Protein AF-A0A1R1PKM6-F1 (afdb_monomer_lite)

Sequence (106 aa):
MMPEAIITWILYLNENGIKTEGIFRRSPASSKLREAKEEFDCEIGSMDCEELGGVHVIAVLLKMFFKELQIAIFDKNVYEVLKGQQKAKIAGVDILVWPASQYSPA

pLDDT: mean 77.48, std 17.49, range [36.0, 94.31]

Structure (mmCIF, N/CA/C/O backbone):
data_AF-A0A1R1PKM6-F1
#
_entry.id   AF-A0A1R1PKM6-F1
#
loop_
_atom_site.group_PDB
_atom_site.id
_atom_site.type_symbol
_atom_site.label_atom_id
_atom_site.label_alt_id
_atom_site.label_comp_id
_atom_site.label_asym_id
_atom_site.label_entity_id
_atom_site.label_seq_id
_atom_site.pdbx_PDB_ins_code
_atom_site.Cartn_x
_atom_site.Cartn_y
_atom_site.Cartn_z
_atom_site.occupancy
_atom_site.B_iso_or_equiv
_atom_site.auth_seq_id
_atom_site.auth_comp_id
_atom_site.auth_asym_id
_atom_site.auth_atom_id
_atom_site.pdbx_PDB_model_num
ATOM 1 N N . MET A 1 1 ? -17.433 -5.806 -3.061 1.00 55.94 1 MET A N 1
ATOM 2 C CA . MET A 1 1 ? -16.529 -6.287 -4.126 1.00 55.94 1 MET A CA 1
ATOM 3 C C . MET A 1 1 ? -15.174 -5.643 -3.879 1.00 55.94 1 MET A C 1
ATOM 5 O O . MET A 1 1 ? -15.161 -4.453 -3.594 1.00 55.94 1 MET A O 1
ATOM 9 N N . MET A 1 2 ? -14.084 -6.412 -3.851 1.00 72.25 2 MET A N 1
ATOM 10 C CA . MET A 1 2 ? -12.731 -5.870 -3.652 1.00 72.25 2 MET A CA 1
ATOM 11 C C . MET A 1 2 ? -12.191 -5.367 -5.002 1.00 72.25 2 MET A C 1
ATOM 13 O O . MET A 1 2 ? -12.433 -6.057 -5.993 1.00 72.25 2 MET A O 1
ATOM 17 N N . PRO A 1 3 ? -11.505 -4.209 -5.076 1.00 84.75 3 PRO A N 1
ATOM 18 C CA . PRO A 1 3 ? -10.915 -3.747 -6.332 1.00 84.75 3 PRO A CA 1
ATOM 19 C C . PRO A 1 3 ? -9.849 -4.728 -6.839 1.00 84.75 3 PRO A C 1
ATOM 21 O O . PRO A 1 3 ? -9.065 -5.248 -6.043 1.00 84.75 3 PRO A O 1
ATOM 24 N N . GLU A 1 4 ? -9.804 -4.962 -8.151 1.00 84.81 4 GLU A N 1
ATOM 25 C CA . GLU A 1 4 ? -8.897 -5.933 -8.786 1.00 84.81 4 GLU A CA 1
ATOM 26 C C . GLU A 1 4 ? -7.422 -5.625 -8.500 1.00 84.81 4 GLU A C 1
ATOM 28 O O . GLU A 1 4 ? -6.670 -6.516 -8.115 1.00 84.81 4 GLU A O 1
ATOM 33 N N . ALA A 1 5 ? -7.042 -4.347 -8.548 1.00 84.94 5 ALA A N 1
ATOM 34 C CA . ALA A 1 5 ? -5.700 -3.884 -8.204 1.00 84.94 5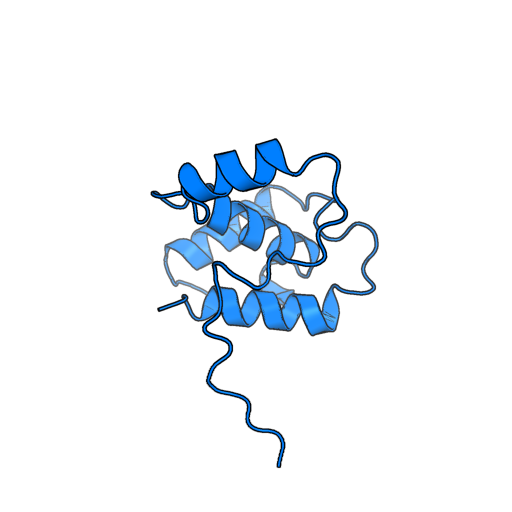 ALA A CA 1
ATOM 35 C C . ALA A 1 5 ? -5.233 -4.368 -6.819 1.00 84.94 5 ALA A C 1
ATOM 37 O O . ALA A 1 5 ? -4.087 -4.776 -6.658 1.00 84.94 5 ALA A O 1
ATOM 38 N N . ILE A 1 6 ? -6.129 -4.396 -5.823 1.00 88.19 6 ILE A N 1
ATOM 39 C CA . ILE A 1 6 ? -5.791 -4.853 -4.466 1.00 88.19 6 ILE A CA 1
ATOM 40 C C . ILE A 1 6 ? -5.471 -6.347 -4.462 1.00 88.19 6 ILE A C 1
ATOM 42 O O . ILE A 1 6 ? -4.527 -6.772 -3.797 1.00 88.19 6 ILE A O 1
ATOM 46 N N . ILE A 1 7 ? -6.232 -7.142 -5.217 1.00 90.00 7 ILE A N 1
ATOM 47 C CA . ILE A 1 7 ? -5.992 -8.582 -5.357 1.00 90.00 7 ILE A CA 1
ATOM 48 C C . ILE A 1 7 ? -4.629 -8.807 -6.020 1.00 90.00 7 ILE A C 1
ATOM 50 O O . ILE A 1 7 ? -3.814 -9.563 -5.490 1.00 90.00 7 ILE A O 1
ATOM 54 N N . THR A 1 8 ? -4.347 -8.094 -7.112 1.00 90.56 8 THR A N 1
ATOM 55 C CA . THR A 1 8 ? -3.063 -8.150 -7.825 1.00 90.56 8 THR A CA 1
ATOM 56 C C . THR A 1 8 ? -1.890 -7.808 -6.910 1.00 90.56 8 THR A C 1
ATOM 58 O O . THR A 1 8 ? -0.912 -8.553 -6.850 1.00 90.56 8 THR A O 1
ATOM 61 N N . TRP A 1 9 ? -2.000 -6.739 -6.120 1.00 91.94 9 TRP A N 1
ATOM 62 C CA . TRP A 1 9 ? -0.960 -6.338 -5.171 1.00 91.94 9 TRP A CA 1
ATOM 63 C C . TRP A 1 9 ? -0.712 -7.384 -4.085 1.00 91.94 9 TRP A C 1
ATOM 65 O O . TRP A 1 9 ? 0.438 -7.643 -3.730 1.00 91.94 9 TRP A O 1
ATOM 75 N N . ILE A 1 10 ? -1.773 -7.999 -3.556 1.00 92.62 10 ILE A N 1
ATOM 76 C CA . ILE A 1 10 ? -1.653 -9.057 -2.545 1.00 92.62 10 ILE A CA 1
ATOM 77 C C . ILE A 1 10 ? -0.939 -10.276 -3.132 1.00 92.62 10 ILE A C 1
ATOM 79 O O . ILE A 1 10 ? -0.022 -10.800 -2.498 1.00 92.62 10 ILE A O 1
ATOM 83 N N . LEU A 1 11 ? -1.323 -10.705 -4.337 1.00 93.06 11 LEU A N 1
ATOM 84 C CA . LEU A 1 11 ? -0.686 -11.829 -5.026 1.00 93.06 11 LEU A CA 1
ATOM 85 C C . LEU A 1 11 ? 0.793 -11.541 -5.300 1.00 93.06 11 LEU A C 1
ATOM 87 O O . LEU A 1 11 ? 1.653 -12.336 -4.925 1.00 93.06 11 LEU A O 1
ATOM 91 N N . TYR A 1 12 ? 1.099 -10.357 -5.827 1.00 93.56 12 TYR A N 1
ATOM 92 C CA . TYR A 1 12 ? 2.470 -9.933 -6.089 1.00 93.56 12 TYR A CA 1
ATOM 93 C C . TYR A 1 12 ? 3.335 -9.901 -4.817 1.00 93.56 12 TYR A C 1
ATOM 95 O O . TYR A 1 12 ? 4.473 -10.376 -4.820 1.00 93.56 12 TYR A O 1
ATOM 103 N N . LEU A 1 13 ? 2.806 -9.388 -3.700 1.00 93.31 13 LEU A N 1
ATOM 104 C CA . LEU A 1 13 ? 3.513 -9.380 -2.414 1.00 93.31 13 LEU A CA 1
ATOM 105 C C . LEU A 1 13 ? 3.687 -10.786 -1.830 1.00 93.31 13 LEU A C 1
ATOM 107 O O . LEU A 1 13 ? 4.698 -11.052 -1.177 1.00 93.31 13 LEU A O 1
ATOM 111 N N . ASN A 1 14 ? 2.729 -11.681 -2.057 1.00 93.75 14 ASN A N 1
ATOM 112 C CA . ASN A 1 14 ? 2.827 -13.071 -1.629 1.00 93.75 14 ASN A CA 1
ATOM 113 C C . ASN A 1 14 ? 3.897 -13.841 -2.423 1.00 93.75 14 ASN A C 1
ATOM 115 O O . ASN A 1 14 ? 4.619 -14.659 -1.859 1.00 93.75 14 ASN A O 1
ATOM 119 N N . GLU A 1 15 ? 4.041 -13.557 -3.714 1.00 94.31 15 GLU A N 1
ATOM 120 C CA . GLU A 1 15 ? 5.045 -14.201 -4.564 1.00 94.31 15 GLU A CA 1
ATOM 121 C C . GLU A 1 15 ? 6.450 -13.620 -4.344 1.00 94.31 15 GLU A C 1
ATOM 123 O O . GLU A 1 15 ? 7.416 -14.370 -4.180 1.00 94.31 15 GLU A O 1
ATOM 128 N N . ASN A 1 16 ? 6.567 -12.290 -4.266 1.00 93.12 16 ASN A N 1
ATOM 129 C CA . ASN A 1 16 ? 7.858 -11.594 -4.319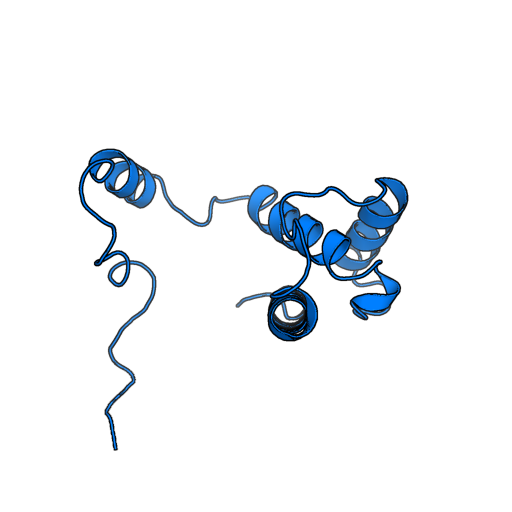 1.00 93.12 16 ASN A CA 1
ATOM 130 C C . ASN A 1 16 ? 8.297 -10.988 -2.976 1.00 93.12 16 ASN A C 1
ATOM 132 O O . ASN A 1 16 ? 9.490 -10.822 -2.730 1.00 93.12 16 ASN A O 1
ATOM 136 N N . GLY A 1 17 ? 7.353 -10.665 -2.086 1.00 89.75 17 GLY A N 1
ATOM 137 C CA . GLY A 1 17 ? 7.596 -9.885 -0.865 1.00 89.75 17 GLY A CA 1
ATOM 138 C C . GLY A 1 17 ? 7.909 -10.697 0.397 1.00 89.75 17 GLY A C 1
ATOM 139 O O . GLY A 1 17 ? 8.455 -10.147 1.354 1.00 89.75 17 GLY A O 1
ATOM 140 N N . ILE A 1 18 ? 7.603 -12.000 0.427 1.00 91.75 18 ILE A N 1
ATOM 141 C CA . ILE A 1 18 ? 7.696 -12.837 1.645 1.00 91.75 18 ILE A CA 1
ATOM 142 C C . ILE A 1 18 ? 9.127 -12.941 2.186 1.00 91.75 18 ILE A C 1
ATOM 144 O O . ILE A 1 18 ? 9.338 -12.982 3.398 1.00 91.75 18 ILE A O 1
ATOM 148 N N . LYS A 1 19 ? 10.123 -12.974 1.295 1.00 91.25 19 LYS A N 1
ATOM 149 C CA . LYS A 1 19 ? 11.548 -13.055 1.662 1.00 91.25 19 LYS A CA 1
ATOM 150 C C . LYS A 1 19 ? 12.233 -11.685 1.688 1.00 91.25 19 LYS A C 1
ATOM 152 O O . LYS A 1 19 ? 13.426 -11.610 1.980 1.00 91.25 19 LYS A O 1
ATOM 157 N N . THR A 1 20 ? 11.512 -10.606 1.384 1.00 91.50 20 THR A N 1
ATOM 158 C CA . THR A 1 20 ? 12.077 -9.257 1.313 1.00 91.50 20 THR A CA 1
ATOM 159 C C . THR A 1 20 ? 12.279 -8.681 2.711 1.00 91.50 20 THR A C 1
ATOM 161 O O . THR A 1 20 ? 11.340 -8.514 3.493 1.00 91.50 20 THR A O 1
ATOM 164 N N . GLU A 1 21 ? 13.520 -8.314 3.029 1.00 91.25 21 GLU A N 1
ATOM 165 C CA . GLU A 1 21 ? 13.848 -7.737 4.328 1.00 91.25 21 GLU A CA 1
ATOM 166 C C . GLU A 1 21 ? 13.139 -6.389 4.543 1.00 91.25 21 GLU A C 1
ATOM 168 O O . GLU A 1 21 ? 13.276 -5.440 3.770 1.00 91.25 21 GLU A O 1
ATOM 173 N N . GLY A 1 22 ? 12.400 -6.275 5.647 1.00 90.69 22 GLY A N 1
ATOM 174 C CA . GLY A 1 22 ? 11.723 -5.030 5.999 1.00 90.69 22 GLY A CA 1
ATOM 175 C C . GLY A 1 22 ? 10.528 -4.697 5.106 1.00 90.69 22 GLY A C 1
ATOM 176 O O . GLY A 1 22 ? 10.155 -3.523 5.030 1.00 90.69 22 GLY A O 1
ATOM 177 N N . ILE A 1 23 ? 9.909 -5.693 4.463 1.00 91.00 23 ILE A N 1
ATOM 178 C CA . ILE A 1 23 ? 8.591 -5.541 3.838 1.00 91.00 23 ILE A CA 1
ATOM 179 C C . ILE A 1 23 ? 7.590 -4.949 4.847 1.00 91.00 23 ILE A C 1
ATOM 181 O O . ILE A 1 23 ? 7.656 -5.230 6.044 1.00 91.00 23 ILE A O 1
ATOM 185 N N . PHE A 1 24 ? 6.740 -4.023 4.395 1.00 90.62 24 PHE A N 1
ATOM 186 C CA . PHE A 1 24 ? 5.863 -3.166 5.217 1.00 90.62 24 PHE A CA 1
ATOM 187 C C . PHE A 1 24 ? 6.542 -2.226 6.239 1.00 90.62 24 PHE A C 1
ATOM 189 O O . PHE A 1 24 ? 5.878 -1.292 6.704 1.00 90.62 24 PHE A O 1
ATOM 196 N N . ARG A 1 25 ? 7.834 -2.400 6.557 1.00 90.19 25 ARG A N 1
ATOM 197 C CA . ARG A 1 25 ? 8.601 -1.565 7.505 1.00 90.19 25 ARG A CA 1
ATOM 198 C C . ARG A 1 25 ? 9.384 -0.445 6.819 1.00 90.19 25 ARG A C 1
ATOM 200 O O . ARG A 1 25 ? 9.414 0.670 7.330 1.00 90.19 25 ARG A O 1
ATOM 207 N N . ARG A 1 26 ? 10.054 -0.745 5.704 1.00 86.31 26 ARG A N 1
ATOM 208 C CA . ARG A 1 26 ? 10.868 0.217 4.948 1.00 86.31 26 ARG A CA 1
ATOM 209 C C . ARG A 1 26 ? 9.977 1.031 4.011 1.00 86.31 26 ARG A C 1
ATOM 211 O O . ARG A 1 26 ? 9.150 0.461 3.304 1.00 86.31 26 ARG A O 1
ATOM 218 N N . SER A 1 27 ? 10.159 2.349 4.018 1.00 79.62 27 SER A N 1
ATOM 219 C CA . SER A 1 27 ? 9.457 3.254 3.109 1.00 79.62 27 SER A CA 1
ATOM 220 C C . SER A 1 27 ? 10.257 3.427 1.813 1.00 79.62 27 SER A C 1
ATOM 222 O O . SER A 1 27 ? 11.463 3.673 1.889 1.00 79.62 27 SER A O 1
ATOM 224 N N . PRO A 1 28 ? 9.618 3.312 0.640 1.00 84.62 28 PRO A N 1
ATOM 225 C CA . PRO A 1 28 ? 10.237 3.613 -0.645 1.00 84.62 28 PRO A CA 1
ATOM 226 C C . PRO A 1 28 ? 10.404 5.132 -0.832 1.00 84.62 28 PRO A C 1
ATOM 228 O O . PRO A 1 28 ? 9.957 5.932 -0.006 1.00 84.62 28 PRO A O 1
ATOM 231 N N . ALA A 1 29 ? 11.027 5.537 -1.941 1.00 85.69 29 ALA A N 1
ATOM 232 C CA . ALA A 1 29 ? 11.116 6.944 -2.325 1.00 85.69 29 ALA A CA 1
ATOM 233 C C . ALA A 1 29 ? 9.716 7.572 -2.473 1.00 85.69 29 ALA A C 1
ATOM 235 O O . ALA A 1 29 ? 8.833 7.002 -3.115 1.00 85.69 29 ALA A O 1
ATOM 236 N N . SER A 1 30 ? 9.526 8.765 -1.902 1.00 83.62 30 SER A N 1
ATOM 237 C CA . SER A 1 30 ? 8.227 9.452 -1.864 1.00 83.62 30 SER A CA 1
ATOM 238 C C . SER A 1 30 ? 7.702 9.863 -3.242 1.00 83.62 30 SER A C 1
ATOM 240 O O . SER A 1 30 ? 6.491 9.929 -3.422 1.00 83.62 30 SER A O 1
ATOM 242 N N . SER A 1 31 ? 8.586 10.108 -4.216 1.00 86.81 31 SER A N 1
ATOM 243 C CA . SER A 1 31 ? 8.206 10.436 -5.595 1.00 86.81 31 SER A CA 1
ATOM 244 C C . SER A 1 31 ? 7.511 9.267 -6.292 1.00 86.81 31 SER A C 1
ATOM 246 O O . SER A 1 31 ? 6.393 9.440 -6.764 1.00 86.81 31 SER A O 1
ATOM 248 N N . LYS A 1 32 ? 8.126 8.077 -6.271 1.00 85.81 32 LYS A N 1
ATOM 249 C CA . LYS A 1 32 ? 7.559 6.855 -6.867 1.00 85.81 32 LYS A CA 1
ATOM 250 C C . LYS A 1 32 ? 6.251 6.440 -6.209 1.00 85.81 32 LYS A C 1
ATOM 252 O O . LYS A 1 32 ? 5.327 6.014 -6.881 1.00 85.81 32 LYS A O 1
ATOM 257 N N . LEU A 1 33 ? 6.158 6.591 -4.888 1.00 89.19 33 LEU A N 1
ATOM 258 C CA . LEU A 1 33 ? 4.924 6.281 -4.171 1.00 89.19 33 LEU A CA 1
ATOM 259 C C . LEU A 1 33 ? 3.764 7.193 -4.595 1.00 89.19 33 LEU A C 1
ATOM 261 O O . LEU A 1 33 ? 2.631 6.731 -4.667 1.00 89.19 33 LEU A O 1
ATOM 265 N N . ARG A 1 34 ? 4.036 8.480 -4.850 1.00 89.06 34 ARG A N 1
ATOM 266 C CA . ARG A 1 34 ? 3.011 9.424 -5.307 1.00 89.06 34 ARG A CA 1
ATOM 267 C C . ARG A 1 34 ? 2.547 9.096 -6.723 1.00 89.06 34 ARG A C 1
ATOM 269 O O . ARG A 1 34 ? 1.348 9.028 -6.936 1.00 89.06 34 ARG A O 1
ATOM 276 N N . GLU A 1 35 ? 3.484 8.861 -7.636 1.00 88.62 35 GLU A N 1
ATOM 277 C CA . GLU A 1 35 ? 3.199 8.457 -9.020 1.00 88.62 35 GLU A CA 1
ATOM 278 C C . GLU A 1 35 ? 2.342 7.186 -9.055 1.00 88.62 35 GLU A C 1
ATOM 280 O O . GLU A 1 35 ? 1.237 7.197 -9.584 1.00 88.62 35 GLU A O 1
ATOM 285 N N . ALA A 1 36 ? 2.760 6.144 -8.334 1.00 88.19 36 ALA A N 1
ATOM 286 C CA . ALA A 1 36 ? 2.017 4.891 -8.271 1.00 88.19 36 ALA A CA 1
ATOM 287 C C . ALA A 1 36 ? 0.620 5.030 -7.629 1.00 88.19 36 ALA A C 1
ATOM 289 O O . ALA A 1 36 ? -0.296 4.270 -7.944 1.00 88.19 36 ALA A O 1
ATOM 290 N N . LYS A 1 37 ? 0.434 6.004 -6.725 1.00 88.50 37 LYS A N 1
ATOM 291 C CA . LYS A 1 37 ? -0.885 6.330 -6.169 1.00 88.50 37 LYS A CA 1
ATOM 292 C C . LYS A 1 37 ? -1.762 7.049 -7.194 1.00 88.50 37 LYS A C 1
ATOM 294 O O . LYS A 1 37 ? -2.937 6.726 -7.295 1.00 88.50 37 LYS A O 1
ATOM 299 N N . GLU A 1 38 ? -1.208 8.010 -7.928 1.00 88.75 38 GLU A N 1
ATOM 300 C CA . GLU A 1 38 ? -1.923 8.741 -8.982 1.00 88.75 38 GLU A CA 1
ATOM 301 C C . GLU A 1 38 ? -2.382 7.788 -10.096 1.00 88.75 38 GLU A C 1
ATOM 303 O O . GLU A 1 38 ? -3.531 7.867 -10.526 1.00 88.75 38 GLU A O 1
ATOM 308 N N . GLU A 1 39 ? -1.539 6.828 -10.489 1.00 86.38 39 GLU A N 1
ATOM 309 C CA . GLU A 1 39 ? -1.906 5.787 -11.459 1.00 86.38 39 GLU A CA 1
ATOM 310 C C . GLU A 1 39 ? -3.075 4.919 -10.972 1.00 86.38 39 GLU A C 1
ATOM 312 O O . GLU A 1 39 ? -4.019 4.654 -11.721 1.00 86.38 39 GLU A O 1
ATOM 317 N N . PHE A 1 40 ? -3.060 4.531 -9.692 1.00 84.62 40 PHE A N 1
ATOM 318 C CA . PHE A 1 40 ? -4.160 3.791 -9.073 1.00 84.62 40 PHE A CA 1
ATOM 319 C C . PHE A 1 40 ? -5.449 4.622 -8.970 1.00 84.62 40 PHE A C 1
ATOM 321 O O . PHE A 1 40 ? -6.516 4.133 -9.330 1.00 84.62 40 PHE A O 1
ATOM 328 N N . ASP A 1 41 ? -5.361 5.866 -8.493 1.00 85.38 41 ASP A N 1
ATOM 329 C CA . ASP A 1 41 ? -6.519 6.739 -8.267 1.00 85.38 41 ASP A CA 1
ATOM 330 C C . ASP A 1 41 ? -7.201 7.145 -9.588 1.00 85.38 41 ASP A C 1
ATOM 332 O O . ASP A 1 41 ? -8.418 7.334 -9.625 1.00 85.38 41 ASP A O 1
ATOM 336 N N . CYS A 1 42 ? -6.428 7.310 -10.666 1.00 83.88 42 CYS A N 1
ATOM 337 C CA . CYS A 1 42 ? -6.951 7.695 -11.975 1.00 83.88 42 CYS A CA 1
ATOM 338 C C . CYS A 1 42 ? -7.321 6.506 -12.873 1.00 83.88 42 CYS A C 1
ATOM 340 O O . CYS A 1 42 ? -7.904 6.739 -13.929 1.00 83.88 42 CYS A O 1
ATOM 342 N N . GLU A 1 43 ? -6.987 5.269 -12.486 1.00 76.75 43 GLU A N 1
ATOM 343 C CA . GLU A 1 43 ? -7.061 4.079 -13.353 1.00 76.75 43 GLU A CA 1
ATOM 344 C C . GLU A 1 43 ? -6.275 4.263 -14.671 1.00 76.75 43 GLU A C 1
ATOM 346 O O . GLU A 1 43 ? -6.616 3.707 -15.716 1.00 76.75 43 GLU A O 1
ATOM 351 N N . ILE A 1 44 ? -5.216 5.080 -14.632 1.00 67.00 44 ILE A N 1
ATOM 352 C CA . ILE A 1 44 ? -4.355 5.393 -15.775 1.00 67.00 44 ILE A CA 1
ATOM 353 C C . ILE A 1 44 ? -3.002 4.761 -15.500 1.00 67.00 44 ILE A C 1
ATOM 355 O O . ILE A 1 44 ? -2.329 5.163 -14.561 1.00 67.00 44 ILE A O 1
ATOM 359 N N . GLY A 1 45 ? -2.585 3.821 -16.342 1.00 63.94 45 GLY A N 1
ATOM 360 C CA . GLY A 1 45 ? -1.266 3.211 -16.233 1.00 63.94 45 GLY A CA 1
ATOM 361 C C . GLY A 1 45 ? -1.305 1.695 -16.295 1.00 63.94 45 GLY A C 1
ATOM 362 O O . GLY A 1 45 ? -2.351 1.060 -16.445 1.00 63.94 45 GLY A O 1
ATOM 363 N N . SER A 1 46 ? -0.115 1.126 -16.224 1.00 61.97 46 SER A N 1
ATOM 364 C CA . SER A 1 46 ? 0.111 -0.305 -16.147 1.00 61.97 46 SER A CA 1
ATOM 365 C C . SER A 1 46 ? 0.010 -0.702 -14.675 1.00 61.97 46 SER A C 1
ATOM 367 O O . SER A 1 46 ? 0.755 -0.200 -13.841 1.00 61.97 46 SER A O 1
ATOM 369 N N . MET A 1 47 ? -0.895 -1.621 -14.322 1.00 71.94 47 MET A N 1
ATOM 370 C CA . MET A 1 47 ? -0.933 -2.197 -12.965 1.00 71.94 47 MET A CA 1
ATOM 371 C C . MET A 1 47 ? 0.251 -3.150 -12.700 1.00 71.94 47 MET A C 1
ATOM 373 O O . MET A 1 47 ? 0.182 -3.997 -11.802 1.00 71.94 47 MET A O 1
ATOM 377 N N . ASP A 1 48 ? 1.327 -3.049 -13.486 1.00 84.75 48 ASP A N 1
ATOM 378 C CA . ASP A 1 48 ? 2.549 -3.802 -13.276 1.00 84.75 48 ASP A CA 1
ATOM 379 C C . ASP A 1 48 ? 3.227 -3.335 -11.982 1.00 84.75 48 ASP A C 1
ATOM 381 O O . ASP A 1 48 ? 3.672 -2.200 -11.807 1.00 84.75 48 ASP A O 1
ATOM 385 N N . CYS A 1 49 ? 3.297 -4.265 -11.038 1.00 87.00 49 CYS A N 1
ATOM 386 C CA . CYS A 1 49 ? 3.831 -4.024 -9.713 1.00 87.00 49 CYS A CA 1
ATOM 387 C C . CYS A 1 49 ? 5.337 -3.714 -9.705 1.00 87.00 49 CYS A C 1
ATOM 389 O O . CYS A 1 49 ? 5.810 -3.047 -8.780 1.00 87.00 49 CYS A O 1
ATOM 391 N N . GLU A 1 50 ? 6.092 -4.177 -10.703 1.00 88.88 50 GLU A N 1
ATOM 392 C CA . GLU A 1 50 ? 7.511 -3.852 -10.869 1.00 88.88 50 GLU A CA 1
ATOM 393 C C . GLU A 1 50 ? 7.688 -2.421 -11.387 1.00 88.88 50 GLU A C 1
ATOM 395 O O . GLU A 1 50 ? 8.511 -1.670 -10.849 1.00 88.88 50 GLU A O 1
ATOM 400 N N . GLU A 1 51 ? 6.875 -2.006 -12.364 1.00 86.44 51 GLU A N 1
ATOM 401 C CA . GLU A 1 51 ? 6.911 -0.647 -12.929 1.00 86.44 51 GLU A CA 1
ATOM 402 C C . GLU A 1 51 ? 6.573 0.410 -11.870 1.00 86.44 51 GLU A C 1
ATOM 404 O O . GLU A 1 51 ? 7.299 1.400 -11.723 1.00 86.44 51 GLU A O 1
ATOM 409 N N . LEU A 1 52 ? 5.582 0.120 -11.019 1.00 85.12 52 LEU A N 1
ATOM 410 C CA . LEU A 1 52 ? 5.183 0.966 -9.887 1.00 85.12 52 LEU A CA 1
ATOM 411 C C . LEU A 1 52 ? 6.277 1.111 -8.806 1.00 85.12 52 LEU A C 1
ATOM 413 O O . LEU A 1 52 ? 6.159 1.925 -7.890 1.00 85.12 52 LEU A O 1
ATOM 417 N N . GLY A 1 53 ? 7.377 0.358 -8.890 1.00 85.56 53 GLY A N 1
ATOM 418 C CA . GLY A 1 53 ? 8.518 0.462 -7.976 1.00 85.56 53 GLY A CA 1
ATOM 419 C C . GLY A 1 53 ? 8.663 -0.702 -6.998 1.00 85.56 53 GLY A C 1
ATOM 420 O O . GLY A 1 53 ? 9.363 -0.571 -5.986 1.00 85.56 53 GLY A O 1
ATOM 421 N N . GLY A 1 54 ? 8.039 -1.834 -7.315 1.00 90.25 54 GLY A N 1
ATOM 422 C CA . GLY A 1 54 ? 8.285 -3.129 -6.700 1.00 90.25 54 GLY A CA 1
ATOM 423 C C . GLY A 1 54 ? 7.701 -3.297 -5.298 1.00 90.25 54 GLY A C 1
ATOM 424 O O . GLY A 1 54 ? 6.949 -2.469 -4.774 1.00 90.25 54 GLY A O 1
ATOM 425 N N . VAL A 1 55 ? 8.094 -4.391 -4.645 1.00 93.81 55 VAL A N 1
ATOM 426 C CA . VAL A 1 55 ? 7.538 -4.882 -3.367 1.00 93.81 55 VAL A CA 1
ATOM 427 C C . VAL A 1 55 ? 7.399 -3.832 -2.258 1.00 93.81 55 VAL A C 1
ATOM 429 O O . VAL A 1 55 ? 6.411 -3.842 -1.526 1.00 93.81 55 VAL A O 1
ATOM 432 N N . HIS A 1 56 ? 8.338 -2.892 -2.120 1.00 93.12 56 HIS A N 1
ATOM 433 C CA . HIS A 1 56 ? 8.252 -1.862 -1.080 1.00 93.12 56 HIS A CA 1
ATOM 434 C C . HIS A 1 56 ? 7.224 -0.770 -1.399 1.00 93.12 56 HIS A C 1
ATOM 436 O O . HIS A 1 56 ? 6.584 -0.275 -0.470 1.00 93.12 56 HIS A O 1
ATOM 442 N N . VAL A 1 57 ? 7.041 -0.406 -2.674 1.00 92.81 57 VAL A N 1
ATOM 443 C CA . VAL A 1 57 ? 6.003 0.553 -3.083 1.00 92.81 57 VAL A CA 1
ATOM 444 C C . VAL A 1 57 ? 4.630 -0.072 -2.942 1.00 92.81 57 VAL A C 1
ATOM 446 O O . VAL A 1 57 ? 3.790 0.489 -2.237 1.00 92.81 57 VAL A O 1
ATOM 449 N N . ILE A 1 58 ? 4.444 -1.280 -3.473 1.00 93.00 58 ILE A N 1
ATOM 450 C CA . ILE A 1 58 ? 3.173 -2.003 -3.378 1.00 93.00 58 ILE A CA 1
ATOM 451 C C . ILE A 1 58 ? 2.763 -2.233 -1.915 1.00 93.00 58 ILE A C 1
ATOM 453 O O . ILE A 1 58 ? 1.615 -2.000 -1.539 1.00 93.00 58 ILE A O 1
ATOM 457 N N . ALA A 1 59 ? 3.710 -2.584 -1.038 1.00 94.00 59 ALA A N 1
ATOM 458 C CA . ALA A 1 59 ? 3.438 -2.735 0.392 1.00 94.00 59 ALA A CA 1
ATOM 459 C C . ALA A 1 59 ? 2.975 -1.433 1.070 1.00 94.00 59 ALA A C 1
ATOM 461 O O . ALA A 1 59 ? 2.206 -1.475 2.034 1.00 94.00 59 ALA A O 1
ATOM 462 N N . VAL A 1 60 ? 3.453 -0.269 0.621 1.00 93.44 60 VAL A N 1
ATOM 463 C CA . VAL A 1 60 ? 3.007 1.019 1.167 1.00 93.44 60 VAL A CA 1
ATOM 464 C C . VAL A 1 60 ? 1.678 1.453 0.557 1.00 93.44 60 VAL A C 1
ATOM 466 O O . VAL A 1 60 ? 0.818 1.886 1.323 1.00 93.44 60 VAL A O 1
ATOM 469 N N . LEU A 1 61 ? 1.464 1.259 -0.745 1.00 91.38 61 LEU A N 1
ATOM 470 C CA . LEU A 1 61 ? 0.176 1.510 -1.401 1.00 91.38 61 LEU A CA 1
ATOM 471 C C . LEU A 1 61 ? -0.951 0.707 -0.756 1.00 91.38 61 LEU A C 1
ATOM 473 O O . LEU A 1 61 ? -1.981 1.275 -0.402 1.00 91.38 61 LEU A O 1
ATOM 477 N N . LEU A 1 62 ? -0.723 -0.580 -0.481 1.00 91.88 62 LEU A N 1
ATOM 478 C CA . LEU A 1 62 ? -1.705 -1.423 0.198 1.00 91.88 62 LEU A CA 1
ATOM 479 C C . LEU A 1 62 ? -2.072 -0.877 1.591 1.00 91.88 62 LEU A C 1
ATOM 481 O O . LEU A 1 62 ? -3.242 -0.858 1.971 1.00 91.88 62 LEU A O 1
ATOM 485 N N . LYS A 1 63 ? -1.092 -0.373 2.355 1.00 91.81 63 LYS A N 1
ATOM 486 C CA . LYS A 1 63 ? -1.357 0.285 3.650 1.00 91.81 63 LYS A CA 1
ATOM 487 C C . LYS A 1 63 ? -2.133 1.591 3.484 1.00 91.81 63 LYS A C 1
ATOM 489 O O . LYS A 1 63 ? -2.994 1.888 4.310 1.00 91.81 63 LYS A O 1
ATOM 494 N N . MET A 1 64 ? -1.795 2.384 2.469 1.00 90.44 64 MET A N 1
ATOM 495 C CA . MET A 1 64 ? -2.469 3.651 2.186 1.00 90.44 64 MET A CA 1
ATOM 496 C C . MET A 1 64 ? -3.924 3.421 1.805 1.00 90.44 64 MET A C 1
ATOM 498 O O . MET A 1 64 ? -4.786 4.062 2.395 1.00 90.44 64 MET A O 1
ATOM 502 N N . PHE A 1 65 ? -4.198 2.434 0.949 1.00 89.81 65 PHE A N 1
ATOM 503 C CA . PHE A 1 65 ? -5.554 2.028 0.593 1.00 89.81 65 PHE A CA 1
ATOM 504 C C . PHE A 1 65 ? -6.408 1.794 1.841 1.00 89.81 65 PHE A C 1
ATOM 506 O O . PHE A 1 65 ? -7.431 2.446 2.014 1.00 89.81 65 PHE A O 1
ATOM 513 N N . PHE A 1 66 ? -5.949 0.953 2.775 1.00 89.06 66 PHE A N 1
ATOM 514 C CA . PHE A 1 66 ? -6.693 0.681 4.009 1.00 89.06 66 PHE A CA 1
ATOM 515 C C . PHE A 1 66 ? -6.845 1.891 4.935 1.00 89.06 66 PHE A C 1
ATOM 517 O O . PHE A 1 66 ? -7.826 1.981 5.672 1.00 89.06 66 PHE A O 1
ATOM 524 N N . LYS A 1 67 ? -5.881 2.813 4.914 1.00 88.56 67 LYS A N 1
ATOM 525 C CA . LYS A 1 67 ? -5.911 4.038 5.718 1.00 88.56 67 LYS A CA 1
ATOM 526 C C . LYS A 1 67 ? -6.870 5.089 5.151 1.00 88.56 67 LYS A C 1
ATOM 528 O O . LYS A 1 67 ? -7.421 5.867 5.923 1.00 88.56 67 LYS A O 1
ATOM 533 N N . GLU A 1 68 ? -7.030 5.136 3.833 1.00 88.31 68 GLU A N 1
ATOM 534 C CA . GLU A 1 68 ? -7.827 6.140 3.115 1.00 88.31 68 GLU A CA 1
ATOM 535 C C . GLU A 1 68 ? -9.303 5.742 2.951 1.00 88.31 68 GLU A C 1
ATOM 537 O O . GLU A 1 68 ? -10.117 6.536 2.473 1.00 88.31 68 GLU A O 1
ATOM 542 N N . LEU A 1 69 ? -9.680 4.538 3.393 1.00 87.00 69 LEU A N 1
ATOM 543 C CA . LEU A 1 69 ? -11.076 4.116 3.420 1.00 87.00 69 LEU A CA 1
ATOM 544 C C . LEU A 1 69 ? -11.924 5.071 4.270 1.00 87.00 69 LEU A C 1
ATOM 546 O O . LEU A 1 69 ? -11.597 5.373 5.416 1.00 87.00 69 LEU A O 1
ATOM 550 N N . GLN A 1 70 ? -13.068 5.486 3.719 1.00 84.50 70 GLN A N 1
ATOM 551 C CA . GLN A 1 70 ? -14.037 6.353 4.406 1.00 84.50 70 GLN A CA 1
ATOM 552 C C . GLN A 1 70 ? -14.568 5.723 5.703 1.00 84.50 70 GLN A C 1
ATOM 554 O O . GLN A 1 70 ? -14.905 6.422 6.656 1.00 84.50 70 GLN A O 1
ATOM 559 N N . ILE A 1 71 ? -14.646 4.391 5.731 1.00 82.31 71 ILE A N 1
ATOM 560 C CA . ILE A 1 71 ? -15.080 3.594 6.874 1.00 82.31 71 ILE A CA 1
ATOM 561 C C . ILE A 1 71 ? -13.962 2.600 7.180 1.00 82.31 71 ILE A C 1
ATOM 563 O O . ILE A 1 71 ? -13.512 1.877 6.290 1.00 82.31 71 ILE A O 1
ATOM 567 N N . ALA A 1 72 ? -13.517 2.560 8.437 1.00 83.12 72 ALA A N 1
ATOM 568 C CA . ALA A 1 72 ? -12.531 1.583 8.879 1.00 83.12 72 ALA A CA 1
ATOM 569 C C . ALA A 1 72 ? -13.051 0.156 8.643 1.00 83.12 72 ALA A C 1
ATOM 571 O O . ALA A 1 72 ? -14.207 -0.143 8.937 1.00 83.12 72 ALA A O 1
ATOM 572 N N . ILE A 1 73 ? -12.183 -0.734 8.154 1.00 82.62 73 ILE A N 1
ATOM 573 C CA . ILE A 1 73 ? -12.540 -2.145 7.910 1.00 82.62 73 ILE A CA 1
ATOM 574 C C . ILE A 1 73 ? -13.016 -2.831 9.189 1.00 82.62 73 ILE A C 1
ATOM 576 O O . ILE A 1 73 ? -13.898 -3.685 9.151 1.00 82.62 73 ILE A O 1
ATOM 580 N N . PHE A 1 74 ? -12.433 -2.448 10.321 1.00 82.44 74 PHE A N 1
ATOM 581 C CA . PHE A 1 74 ? -12.865 -2.903 11.628 1.00 82.44 74 PHE A CA 1
ATOM 582 C C . PHE A 1 74 ? -13.764 -1.841 12.243 1.00 82.44 74 PHE A C 1
ATOM 584 O O . PHE A 1 74 ? -13.331 -0.714 12.494 1.00 82.44 74 PHE A O 1
ATOM 591 N N . ASP A 1 75 ? -15.019 -2.210 12.479 1.00 79.81 75 ASP A N 1
ATOM 592 C CA . ASP A 1 75 ? -15.956 -1.348 13.177 1.00 79.81 75 ASP A CA 1
ATOM 593 C C . ASP A 1 75 ? -15.554 -1.176 14.657 1.00 79.81 75 ASP A C 1
ATOM 595 O O . ASP A 1 75 ? -14.660 -1.840 15.200 1.00 79.81 75 ASP A O 1
ATOM 599 N N . LYS A 1 76 ? -16.232 -0.253 15.340 1.00 78.12 76 LYS A N 1
ATOM 600 C CA . LYS A 1 76 ? -15.963 0.028 16.752 1.00 78.12 76 LYS A CA 1
ATOM 601 C C . LYS A 1 76 ? -16.195 -1.199 17.644 1.00 78.12 76 LYS A C 1
ATOM 603 O O . LYS A 1 76 ? -15.506 -1.346 18.649 1.00 78.12 76 LYS A O 1
ATOM 608 N N . ASN A 1 77 ? -17.126 -2.081 17.281 1.00 79.50 77 ASN A N 1
ATOM 609 C CA . ASN A 1 77 ? -17.438 -3.275 18.064 1.00 79.50 77 ASN A CA 1
ATOM 610 C C . ASN A 1 77 ? -16.275 -4.270 18.022 1.00 79.50 77 ASN A C 1
ATOM 612 O O . ASN A 1 77 ? -15.839 -4.755 19.066 1.00 79.50 77 ASN A O 1
ATOM 616 N N . VAL A 1 78 ? -15.718 -4.512 16.833 1.00 80.75 78 VAL A N 1
ATOM 617 C CA . VAL A 1 78 ? -14.519 -5.332 16.642 1.00 80.75 78 VAL A CA 1
ATOM 618 C C . VAL A 1 78 ? -13.340 -4.719 17.388 1.00 80.75 78 VAL A C 1
ATO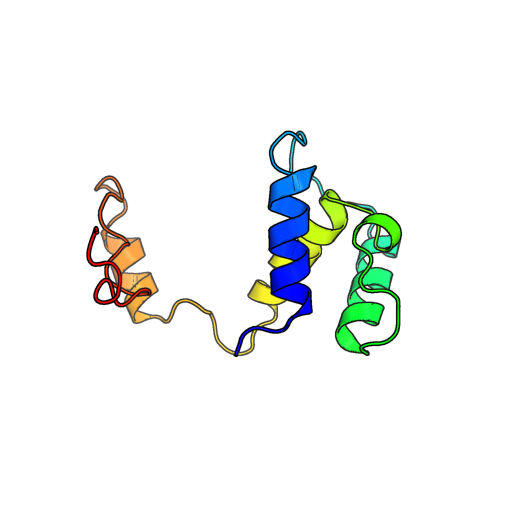M 620 O O . VAL A 1 78 ? -12.597 -5.440 18.051 1.00 80.75 78 VAL A O 1
ATOM 623 N N . TYR A 1 79 ? -13.190 -3.393 17.360 1.00 80.75 79 TYR A N 1
ATOM 624 C CA . TYR A 1 79 ? -12.124 -2.726 18.106 1.00 80.75 79 TYR A CA 1
ATOM 625 C C . TYR A 1 79 ? -12.221 -2.953 19.624 1.00 80.75 79 TYR A C 1
ATOM 627 O O . TYR A 1 79 ? -11.210 -3.264 20.256 1.00 80.75 79 TYR A O 1
ATOM 635 N N . GLU A 1 80 ? -13.414 -2.854 20.220 1.00 79.75 80 GLU A N 1
ATOM 636 C CA . GLU A 1 80 ? -13.610 -3.125 21.654 1.00 79.75 80 GLU A CA 1
ATOM 637 C C . GLU A 1 80 ? -13.322 -4.592 22.011 1.00 79.75 80 GLU A C 1
ATOM 639 O O . GLU A 1 80 ? -12.674 -4.865 23.027 1.00 79.75 80 GLU A O 1
ATOM 644 N N . VAL A 1 81 ? -13.710 -5.537 21.145 1.00 80.62 81 VAL A N 1
ATOM 645 C CA . VAL A 1 81 ? -13.347 -6.956 21.298 1.00 80.62 81 VAL A CA 1
ATOM 646 C C . VAL A 1 81 ? -11.826 -7.123 21.279 1.00 80.62 81 VAL A C 1
ATOM 648 O O . VAL A 1 81 ? -11.261 -7.721 22.194 1.00 80.62 81 VAL A O 1
ATOM 651 N N . LEU A 1 82 ? -11.137 -6.550 20.290 1.00 78.12 82 LEU A N 1
ATOM 652 C CA . LEU A 1 82 ? -9.679 -6.650 20.166 1.00 78.12 82 LEU A CA 1
ATOM 653 C C . LEU A 1 82 ? -8.945 -6.000 21.349 1.00 78.12 82 LEU A C 1
ATOM 655 O O . LEU A 1 82 ? -7.954 -6.542 21.841 1.00 78.12 82 LEU A O 1
ATOM 659 N N . LYS A 1 83 ? -9.449 -4.869 21.854 1.00 74.69 83 LYS A N 1
ATOM 660 C CA . LYS A 1 83 ? -8.892 -4.170 23.019 1.00 74.69 83 LYS A CA 1
ATOM 661 C C . LYS A 1 83 ? -9.035 -4.987 24.306 1.00 74.69 83 LYS A C 1
ATOM 663 O O . LYS A 1 83 ? -8.111 -5.006 25.119 1.00 74.69 83 LYS A O 1
ATOM 668 N N . GLY A 1 84 ? -10.158 -5.686 24.483 1.00 67.19 84 GLY A N 1
ATOM 669 C CA . GLY A 1 84 ? -10.403 -6.558 25.636 1.00 67.19 84 GLY A CA 1
ATOM 670 C C . GLY A 1 84 ? -9.569 -7.847 25.647 1.00 67.19 84 GLY A C 1
ATOM 671 O O . GLY A 1 84 ? -9.341 -8.418 26.711 1.00 67.19 84 GLY A O 1
ATOM 672 N N . GLN A 1 85 ? -9.069 -8.292 24.491 1.00 58.34 85 GLN A N 1
ATOM 673 C CA . GLN A 1 85 ? -8.347 -9.565 24.325 1.00 58.34 85 GLN A CA 1
ATOM 674 C C . GLN A 1 85 ? -6.816 -9.451 24.461 1.00 58.34 85 GLN A C 1
ATOM 676 O O . GLN A 1 85 ? -6.104 -10.424 24.226 1.00 58.34 85 GLN A O 1
ATOM 681 N N . GLN A 1 86 ? -6.280 -8.310 24.913 1.00 53.91 86 GLN A N 1
ATOM 682 C CA . GLN A 1 86 ? -4.836 -8.005 24.954 1.00 53.91 86 GLN A CA 1
ATOM 683 C C . GLN A 1 86 ? -3.971 -8.953 25.832 1.00 53.91 86 GLN A C 1
ATOM 685 O O . GLN A 1 86 ? -2.754 -8.792 25.900 1.00 53.91 86 GLN A O 1
ATOM 690 N N . LYS A 1 87 ? -4.563 -9.965 26.489 1.00 46.62 87 LYS A N 1
ATOM 691 C CA . LYS A 1 87 ? -3.860 -11.001 27.274 1.00 46.62 87 LYS A CA 1
ATOM 692 C C . LYS A 1 87 ? -4.132 -12.451 26.855 1.00 46.62 87 LYS A C 1
ATOM 694 O O . LYS A 1 87 ? -3.465 -13.343 27.375 1.00 46.62 87 LYS A O 1
ATOM 699 N N . ALA A 1 88 ? -5.054 -12.714 25.932 1.00 43.91 88 ALA A N 1
ATOM 700 C CA . ALA A 1 88 ? -5.318 -14.066 25.454 1.00 43.91 88 ALA A CA 1
ATOM 701 C C . ALA A 1 88 ? -4.793 -14.199 24.026 1.00 43.91 88 ALA A C 1
ATOM 703 O O . ALA A 1 88 ? -5.164 -13.447 23.131 1.00 43.91 88 ALA A O 1
ATOM 704 N N . LYS A 1 89 ? -3.876 -15.150 23.839 1.00 45.94 89 LYS A N 1
ATOM 705 C CA . LYS A 1 89 ? -3.339 -15.580 22.547 1.00 45.94 89 LYS A CA 1
ATOM 706 C C . LYS A 1 89 ? -4.494 -15.665 21.541 1.00 45.94 89 LYS A C 1
ATOM 708 O O . LYS A 1 89 ? -5.423 -16.442 21.742 1.00 45.94 89 LYS A O 1
ATOM 713 N N . ILE A 1 90 ? -4.444 -14.839 20.501 1.00 53.47 90 ILE A N 1
ATOM 714 C CA . ILE A 1 90 ? -5.424 -14.794 19.411 1.00 53.47 90 ILE A CA 1
ATOM 715 C C . ILE A 1 90 ? -5.339 -16.101 18.617 1.00 53.47 90 ILE A C 1
ATOM 717 O O . ILE A 1 90 ? -4.643 -16.201 17.617 1.00 53.47 90 ILE A O 1
ATOM 721 N N . ALA A 1 91 ? -6.014 -17.125 19.128 1.00 47.44 91 ALA A N 1
ATOM 722 C CA . ALA A 1 91 ? -6.265 -18.402 18.469 1.00 47.44 91 ALA A CA 1
ATOM 723 C C . ALA A 1 91 ? -7.714 -18.485 17.947 1.00 47.44 91 ALA A C 1
ATOM 725 O O . ALA A 1 91 ? -8.185 -19.568 17.637 1.00 47.44 91 ALA A O 1
ATOM 726 N N . GLY A 1 92 ? -8.443 -17.361 17.918 1.00 46.16 92 GLY A N 1
ATOM 727 C CA . GLY A 1 92 ? -9.890 -17.359 17.680 1.00 46.16 92 GLY A CA 1
ATOM 728 C C . GLY A 1 92 ? -10.447 -16.101 17.016 1.00 46.16 92 GLY A C 1
ATOM 729 O O . GLY A 1 92 ? -11.630 -15.818 17.172 1.00 46.16 92 GLY A O 1
ATOM 730 N N . VAL A 1 93 ? -9.638 -15.349 16.258 1.00 49.59 93 VAL A N 1
ATOM 731 C CA . VAL A 1 93 ? -10.156 -14.290 15.357 1.00 49.59 93 VAL A CA 1
ATOM 732 C C . VAL A 1 93 ? -10.573 -14.901 14.008 1.00 49.59 93 VAL A C 1
ATOM 734 O O . VAL A 1 93 ? -10.427 -14.291 12.961 1.00 49.59 93 VAL A O 1
ATOM 737 N N . ASP A 1 94 ? -11.114 -16.119 14.040 1.00 46.88 94 ASP A N 1
ATOM 738 C CA . ASP A 1 94 ? -11.748 -16.783 12.894 1.00 46.88 94 ASP A CA 1
ATOM 739 C C . ASP A 1 94 ? -13.260 -16.477 12.813 1.00 46.88 94 ASP A C 1
ATOM 741 O O . ASP A 1 94 ? -13.931 -16.883 11.872 1.00 46.88 94 ASP A O 1
ATOM 745 N N . ILE A 1 95 ? -13.829 -15.750 13.786 1.00 46.62 95 ILE A N 1
ATOM 746 C CA . ILE A 1 95 ? -15.291 -15.708 13.994 1.00 46.62 95 ILE A CA 1
ATOM 747 C C . ILE A 1 95 ? -16.009 -14.493 13.380 1.00 46.62 95 ILE A C 1
ATOM 749 O O . ILE A 1 95 ? -17.227 -14.536 13.237 1.00 46.62 95 ILE A O 1
ATOM 753 N N . LEU A 1 96 ? -15.322 -13.421 12.970 1.00 45.31 96 LEU A N 1
ATOM 754 C CA . LEU A 1 96 ? -16.022 -12.181 12.574 1.00 45.31 96 LEU A CA 1
ATOM 755 C C . LEU A 1 96 ? -15.908 -11.767 11.102 1.00 45.31 96 LEU A C 1
ATOM 757 O O . LEU A 1 96 ? -16.613 -10.844 10.706 1.00 45.31 96 LEU A O 1
ATOM 761 N N . VAL A 1 97 ? -15.093 -12.437 10.274 1.00 50.03 97 VAL A N 1
ATOM 762 C CA . VAL A 1 97 ? -14.897 -12.021 8.864 1.00 50.03 97 VAL A CA 1
ATOM 763 C C . VAL A 1 97 ? -15.034 -13.161 7.838 1.00 50.03 97 VAL A C 1
ATOM 765 O O . VAL A 1 97 ? -15.019 -12.895 6.641 1.00 50.03 97 VAL A O 1
ATOM 768 N N . TRP A 1 98 ? -15.254 -14.419 8.239 1.00 36.25 98 TRP A N 1
ATOM 769 C CA . TRP A 1 98 ? -15.389 -15.518 7.272 1.00 36.25 98 TRP A CA 1
ATOM 770 C C . TRP A 1 98 ? -16.521 -16.486 7.641 1.00 36.25 98 TRP A C 1
ATOM 772 O O . TRP A 1 98 ? -16.469 -17.094 8.710 1.00 36.25 98 TRP A O 1
ATOM 782 N N . PRO A 1 99 ? -17.547 -16.692 6.791 1.00 36.00 99 PRO A N 1
ATOM 783 C CA . PRO A 1 99 ? -18.492 -17.773 7.015 1.00 36.00 99 PRO A CA 1
ATOM 784 C C . PRO A 1 99 ? -17.769 -19.094 6.737 1.00 36.00 99 PRO A C 1
ATOM 786 O O . PRO A 1 99 ? -17.623 -19.519 5.592 1.00 36.00 99 PRO A O 1
ATOM 789 N N . ALA A 1 100 ? -17.322 -19.761 7.799 1.00 42.75 100 ALA A N 1
ATOM 790 C CA . ALA A 1 100 ? -16.694 -21.084 7.795 1.00 42.75 100 ALA A CA 1
ATOM 791 C C . ALA A 1 100 ? -17.651 -22.233 7.379 1.00 42.75 100 ALA A C 1
ATOM 793 O O . ALA A 1 100 ? -17.563 -23.343 7.889 1.00 42.75 100 ALA A O 1
ATOM 794 N N . SER A 1 101 ? -18.585 -21.977 6.456 1.00 47.84 101 SER A N 1
ATOM 795 C CA . SER A 1 101 ? -19.638 -22.909 6.025 1.00 47.84 101 SER A CA 1
ATOM 796 C C . SER A 1 101 ? -19.388 -23.535 4.639 1.00 47.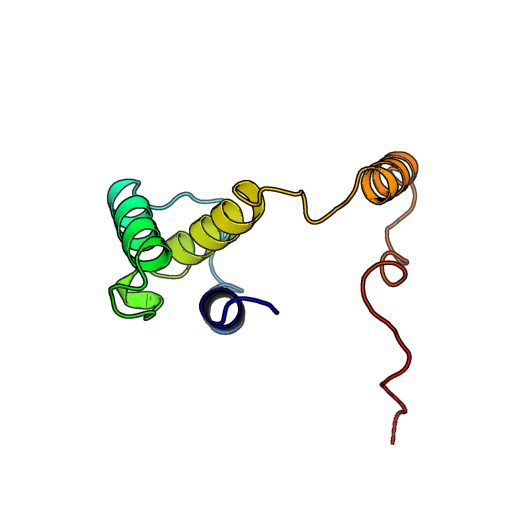84 101 SER A C 1
ATOM 798 O O . SER A 1 101 ? -20.177 -24.354 4.186 1.00 47.84 101 SER A O 1
ATOM 800 N N . GLN A 1 102 ? -18.300 -23.188 3.935 1.00 43.78 102 GLN A N 1
ATOM 801 C CA . GLN A 1 102 ? -18.099 -23.644 2.542 1.00 43.78 102 GLN A CA 1
ATOM 802 C C . GLN A 1 102 ? -16.943 -24.621 2.290 1.00 43.78 102 GLN A C 1
ATOM 804 O O . GLN A 1 102 ? -16.704 -24.966 1.139 1.00 43.78 102 GLN A O 1
ATOM 809 N N . TYR A 1 103 ? -16.271 -25.145 3.315 1.00 46.47 103 TYR A N 1
ATOM 810 C CA . TYR A 1 103 ? -15.290 -26.219 3.1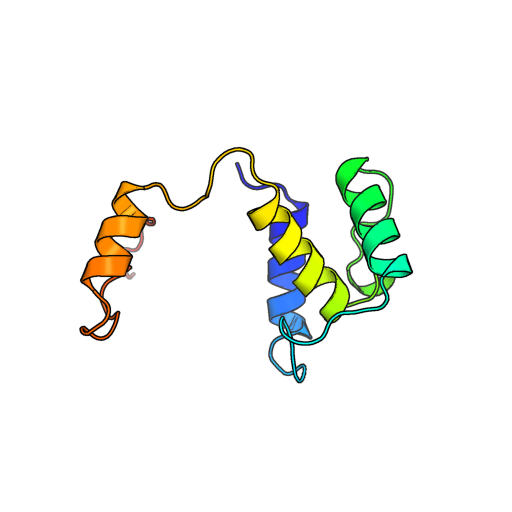11 1.00 46.47 103 TYR A CA 1
ATOM 811 C C . TYR A 1 103 ? -15.748 -27.510 3.791 1.00 46.47 103 TYR A C 1
ATOM 813 O O . TYR A 1 103 ? -15.455 -27.758 4.957 1.00 46.47 103 TYR A O 1
ATOM 821 N N . SER A 1 104 ? -16.480 -28.333 3.034 1.00 36.88 104 SER A N 1
ATOM 822 C CA . SER A 1 104 ? -16.585 -29.769 3.302 1.00 36.88 104 SER A CA 1
ATOM 823 C C . SER A 1 104 ? -15.303 -30.415 2.777 1.00 36.88 104 SER A C 1
ATOM 825 O O . SER A 1 104 ? -15.019 -30.259 1.587 1.00 36.88 104 SER A O 1
ATOM 827 N N . PRO A 1 105 ? -14.508 -31.110 3.603 1.00 49.31 105 PRO A N 1
ATOM 828 C CA . PRO A 1 105 ? -13.426 -31.921 3.070 1.00 49.31 105 PRO A CA 1
ATOM 829 C C . PRO A 1 105 ? -14.037 -33.082 2.273 1.00 49.31 105 PRO A C 1
ATOM 831 O O . PRO A 1 105 ? -14.919 -33.784 2.773 1.00 49.31 105 PRO A O 1
ATOM 834 N N . ALA A 1 106 ? -13.615 -33.204 1.014 1.00 46.50 106 ALA A N 1
ATOM 835 C CA . ALA A 1 106 ? -13.769 -34.409 0.204 1.00 46.50 106 ALA A CA 1
ATOM 836 C C . ALA A 1 106 ? -12.693 -35.434 0.582 1.00 46.50 106 ALA A C 1
ATOM 838 O O . ALA A 1 106 ? -11.583 -34.995 0.966 1.00 46.50 106 ALA A O 1
#

Foldseek 3Di:
DDDPLLVVLVVQCVVPVPPPPQQLHDADDPVLLVVLVCCVVVVNDDSPQVVSPHRRSSSVSNVVVQVPDPDHPDDPVNVVVVVVCPPPDPPDPPPDPDDPPPDDDD

Organism: Zancudomyces culisetae (NC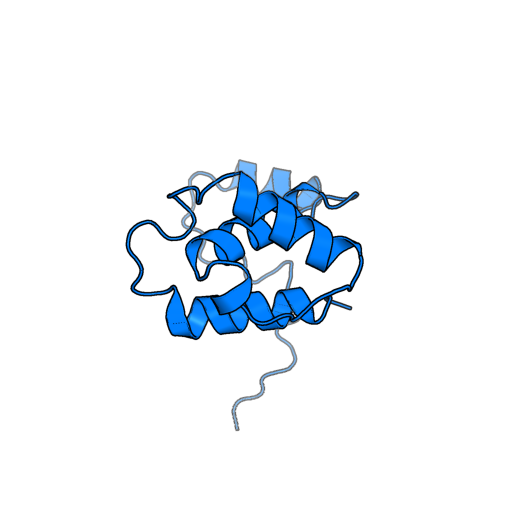BI:txid1213189)

Radius of gyration: 16.89 Å; chains: 1; bounding box: 34×45×44 Å

InterPro domains:
  IPR000198 Rho GTPase-activating protein domain [PF00620] (3-84)
  IPR000198 Rho GTPase-activating protein domain [PS50238] (1-106)
  IPR008936 Rho GTPase activation protein [G3DSA:1.10.555.10] (1-95)
  IPR008936 Rho GTPase activation protein [SSF48350] (2-85)

Secondary structure (DSSP, 8-state):
---HHHHHHHHHIIIIITTSTTTTTS---HHHHHHHHHHHHHT-S---TTTTTHHHHHHHHHHHHHHH-SS-SS-HHHHHHHHHTTTS--S-TTSSS--TTS----